Protein AF-A0A088BPC6-F1 (afdb_monomer)

Mean predicted aligned error: 13.97 Å

Solvent-accessible surface area (backbone atoms only — not comparab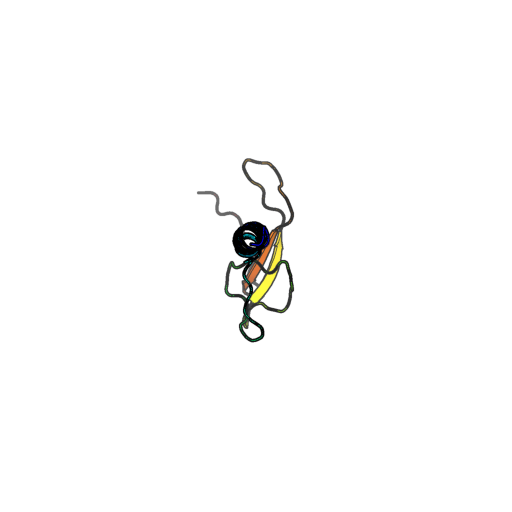le to full-atom values): 5088 Å² total; per-residue (Å²): 140,74,83,66,66,65,61,56,60,56,57,58,62,62,58,66,76,66,72,70,86,75,93,53,92,91,60,60,41,53,80,78,35,76,28,81,90,44,58,82,43,32,32,90,72,36,34,46,47,72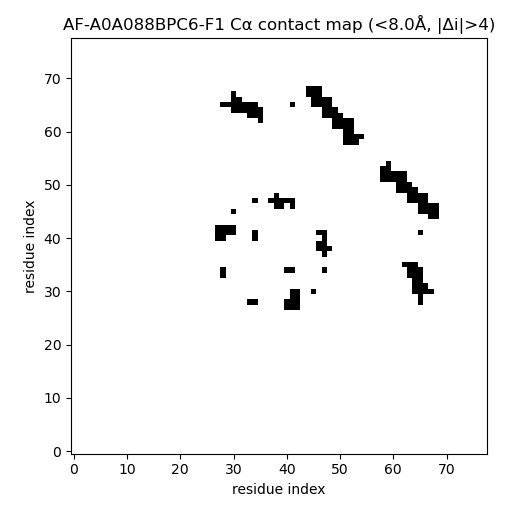,47,61,54,66,58,96,88,40,75,53,72,78,46,39,25,15,37,58,58,98,64,83,89,73,89,80,88,128

Structure (mmCIF, N/CA/C/O backbone):
data_AF-A0A088BPC6-F1
#
_entry.id   AF-A0A088BPC6-F1
#
loop_
_atom_site.group_PDB
_atom_site.id
_atom_site.type_symbol
_atom_site.label_atom_id
_atom_site.label_alt_id
_atom_site.label_comp_id
_atom_site.label_asym_id
_atom_site.label_entity_id
_atom_site.label_seq_id
_atom_site.pdbx_PDB_ins_code
_atom_site.Cartn_x
_atom_site.Cartn_y
_atom_site.Cartn_z
_atom_site.occupancy
_atom_site.B_iso_or_equiv
_atom_site.auth_seq_id
_atom_site.auth_comp_id
_atom_site.auth_asym_id
_atom_site.auth_atom_id
_atom_site.pdbx_PDB_model_num
ATOM 1 N N . MET A 1 1 ? 44.984 24.955 22.123 1.00 38.06 1 MET A N 1
ATOM 2 C CA . MET A 1 1 ? 44.465 23.904 21.215 1.00 38.06 1 MET A CA 1
ATOM 3 C C . MET A 1 1 ? 42.965 23.768 21.460 1.00 38.06 1 MET A C 1
ATOM 5 O O . MET A 1 1 ? 42.579 23.324 22.522 1.00 38.06 1 MET A O 1
ATOM 9 N N . LYS A 1 2 ? 42.157 24.481 20.663 1.00 35.84 2 LYS A N 1
ATOM 10 C CA . LYS A 1 2 ? 41.246 23.948 19.622 1.00 35.84 2 LYS A CA 1
ATOM 11 C C . LYS A 1 2 ? 39.939 23.346 20.198 1.00 35.84 2 LYS A C 1
ATOM 13 O O . LYS A 1 2 ? 39.857 22.131 20.325 1.00 35.84 2 LYS A O 1
ATOM 18 N N . PRO A 1 3 ? 38.889 24.166 20.438 1.00 38.38 3 PRO A N 1
ATOM 19 C CA . PRO A 1 3 ? 37.531 23.700 20.781 1.00 38.38 3 PRO A CA 1
ATOM 20 C C . PRO A 1 3 ? 36.794 23.014 19.605 1.00 38.38 3 PRO A C 1
ATOM 22 O O . PRO A 1 3 ? 35.602 22.744 19.674 1.00 38.38 3 PRO A O 1
ATOM 25 N N . VAL A 1 4 ? 37.508 22.712 18.517 1.00 43.81 4 VAL A N 1
ATOM 26 C CA . VAL A 1 4 ? 36.978 22.169 17.256 1.00 43.81 4 VAL A CA 1
ATOM 27 C C . VAL A 1 4 ? 36.540 20.703 17.379 1.00 43.81 4 VAL A C 1
ATOM 29 O O . VAL A 1 4 ? 35.664 20.262 16.642 1.00 43.81 4 VAL A O 1
ATOM 32 N N . VAL A 1 5 ? 37.107 19.946 18.324 1.00 52.00 5 VAL A N 1
ATOM 33 C CA . VAL A 1 5 ? 36.884 18.491 18.417 1.00 52.00 5 VAL A CA 1
ATOM 34 C C . VAL A 1 5 ? 35.490 18.147 18.957 1.00 52.00 5 VAL A C 1
ATOM 36 O O . VAL A 1 5 ? 34.919 17.131 18.571 1.00 52.00 5 VAL A O 1
ATOM 39 N N . LEU A 1 6 ? 34.895 19.013 19.786 1.00 45.56 6 LEU A N 1
ATOM 40 C CA . LEU A 1 6 ? 33.597 18.732 20.408 1.00 45.56 6 LEU A CA 1
ATOM 41 C C . LEU A 1 6 ? 32.416 18.902 19.433 1.00 45.56 6 LEU A C 1
ATOM 43 O O . LEU A 1 6 ? 31.442 18.159 19.517 1.00 45.56 6 LEU A O 1
ATOM 47 N N . CYS A 1 7 ? 32.518 19.826 18.468 1.00 50.31 7 CYS A N 1
ATOM 48 C CA . CYS A 1 7 ? 31.473 20.028 17.454 1.00 50.31 7 CYS A CA 1
ATOM 49 C C . CYS A 1 7 ? 31.374 18.863 16.462 1.00 50.31 7 CYS A C 1
ATOM 51 O O . CYS A 1 7 ? 30.281 18.546 15.996 1.00 50.31 7 CYS A O 1
ATOM 53 N N . PHE A 1 8 ? 32.495 18.206 16.151 1.00 53.69 8 PHE A N 1
ATOM 54 C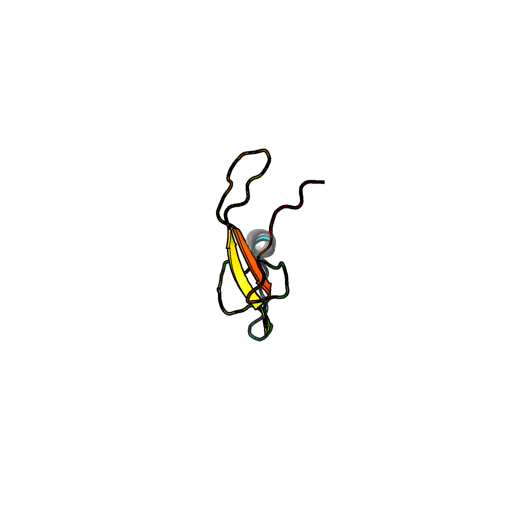 CA . PHE A 1 8 ? 32.508 17.101 15.190 1.00 53.69 8 PHE A CA 1
ATOM 55 C C . PHE A 1 8 ? 31.796 15.856 15.728 1.00 53.69 8 PHE A C 1
ATOM 57 O O . PHE A 1 8 ? 31.079 15.193 14.985 1.00 53.69 8 PHE A O 1
ATOM 64 N N . ALA A 1 9 ? 31.926 15.574 17.027 1.00 53.78 9 ALA A N 1
ATOM 65 C CA . ALA A 1 9 ? 31.274 14.423 17.648 1.00 53.78 9 ALA A CA 1
ATOM 66 C C . ALA A 1 9 ? 29.738 14.541 17.643 1.00 53.78 9 ALA A C 1
ATOM 68 O O . ALA A 1 9 ? 29.046 13.543 17.464 1.00 53.78 9 ALA A O 1
ATOM 69 N N . PHE A 1 10 ? 29.195 15.756 17.780 1.00 51.41 10 PHE A N 1
ATOM 70 C CA . PHE A 1 10 ? 27.746 15.974 17.810 1.00 51.41 10 PHE A CA 1
ATOM 71 C C . PHE A 1 10 ? 27.097 15.858 16.420 1.00 51.41 10 PHE A C 1
ATOM 73 O O . PHE A 1 10 ? 25.989 15.342 16.289 1.00 51.41 10 PHE A O 1
ATOM 80 N N . ALA A 1 11 ? 27.808 16.267 15.364 1.00 53.31 11 ALA A N 1
ATOM 81 C CA . ALA A 1 11 ? 27.323 16.167 13.985 1.00 53.31 11 ALA A CA 1
ATOM 82 C C . ALA A 1 11 ? 27.179 14.707 13.500 1.00 53.31 11 ALA A C 1
ATOM 84 O O . ALA A 1 11 ? 26.289 14.403 12.703 1.00 53.31 11 ALA A O 1
ATOM 85 N N . VAL A 1 12 ? 28.013 13.795 14.014 1.00 54.81 12 VAL A N 1
ATOM 86 C CA . VAL A 1 12 ? 27.982 12.361 13.670 1.00 54.81 12 VAL A CA 1
ATOM 87 C C . VAL A 1 12 ? 26.761 11.651 14.272 1.00 54.81 12 VAL A C 1
ATOM 89 O O . VA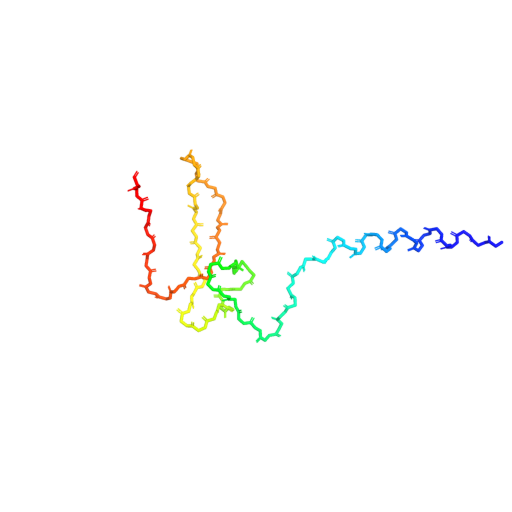L A 1 12 ? 26.186 10.771 13.644 1.00 54.81 12 VAL A O 1
ATOM 92 N N . ILE A 1 13 ? 26.301 12.057 15.460 1.00 56.06 13 ILE A N 1
ATOM 93 C CA . ILE A 1 13 ? 25.143 11.422 16.116 1.00 56.06 13 ILE A CA 1
ATOM 94 C C . ILE A 1 13 ? 23.834 11.821 15.413 1.00 56.06 13 ILE A C 1
ATOM 96 O O . ILE A 1 13 ? 22.933 11.000 15.255 1.00 56.06 13 ILE A O 1
ATOM 100 N N . VAL A 1 14 ? 23.743 13.066 14.930 1.00 54.91 14 VAL A N 1
ATOM 101 C CA . VAL A 1 14 ? 22.564 13.573 14.204 1.00 54.91 14 VAL A CA 1
ATOM 102 C C . VAL A 1 14 ? 22.413 12.930 12.820 1.00 54.91 14 VAL A C 1
ATOM 104 O O . VAL A 1 14 ? 21.294 12.777 12.335 1.00 54.91 14 VAL A O 1
ATOM 107 N N . SER A 1 15 ? 23.507 12.496 12.191 1.00 52.59 15 SER A N 1
ATOM 108 C CA . SER A 1 15 ? 23.458 11.877 10.859 1.00 52.59 15 SER A CA 1
ATOM 109 C C . SER A 1 15 ? 22.943 10.428 10.865 1.00 52.59 15 SER A C 1
ATOM 111 O O . SER A 1 15 ? 22.471 9.968 9.830 1.00 52.59 15 SER A O 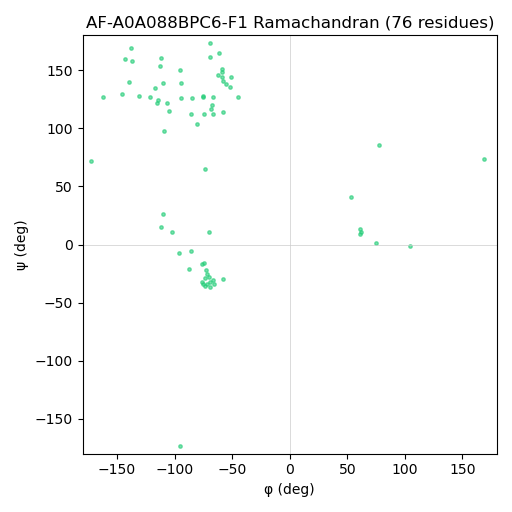1
ATOM 113 N N . CYS A 1 16 ? 22.915 9.738 12.015 1.00 50.59 16 CYS A N 1
ATOM 114 C CA . CYS A 1 16 ? 22.317 8.396 12.129 1.00 50.59 16 CYS A CA 1
ATOM 115 C C . CYS A 1 16 ? 20.779 8.383 12.081 1.00 50.59 16 CYS A C 1
ATOM 117 O O . CYS A 1 16 ? 20.198 7.358 11.741 1.00 50.59 16 CYS A O 1
ATOM 119 N N . PHE A 1 17 ? 20.102 9.494 12.389 1.00 48.16 17 PHE A N 1
ATOM 120 C CA . PHE A 1 17 ? 18.630 9.542 12.380 1.00 48.16 17 PHE A CA 1
ATOM 121 C C . PHE A 1 17 ? 18.026 9.842 11.002 1.00 48.16 17 PHE A C 1
ATOM 123 O O . PHE A 1 17 ? 16.809 9.800 10.849 1.00 48.16 17 PHE A O 1
ATOM 130 N N . LEU A 1 18 ? 18.857 10.138 9.997 1.00 46.75 18 LEU A N 1
ATOM 131 C CA . LEU A 1 18 ? 18.410 10.381 8.621 1.00 46.75 18 LEU A CA 1
ATOM 132 C C . LEU A 1 18 ? 18.651 9.189 7.690 1.00 46.75 18 LEU A C 1
ATOM 134 O O . LEU A 1 18 ? 18.447 9.311 6.484 1.00 46.75 18 LEU A O 1
ATOM 138 N N . ALA A 1 19 ? 19.005 8.024 8.236 1.00 41.22 19 ALA A N 1
ATOM 139 C CA . ALA A 1 19 ? 18.836 6.756 7.539 1.00 41.22 19 ALA A CA 1
ATOM 140 C C . ALA A 1 19 ? 17.339 6.388 7.515 1.00 41.22 19 ALA A C 1
ATOM 142 O O . ALA A 1 19 ? 16.899 5.436 8.147 1.00 41.22 19 ALA A O 1
ATOM 143 N N . VAL A 1 20 ? 16.527 7.195 6.827 1.00 43.47 20 VAL A N 1
ATOM 144 C CA . VAL A 1 20 ? 15.266 6.704 6.271 1.00 43.47 20 VAL A CA 1
ATOM 145 C C . VAL A 1 20 ? 15.650 5.990 4.989 1.00 43.47 20 VAL A C 1
ATOM 147 O O . VAL A 1 20 ? 15.994 6.612 3.982 1.00 43.47 20 VAL A O 1
ATOM 150 N N . ASP A 1 21 ? 15.644 4.667 5.087 1.00 48.47 21 ASP A N 1
ATOM 151 C CA . ASP A 1 21 ? 15.814 3.735 3.992 1.00 48.47 21 ASP A CA 1
ATOM 152 C C . ASP A 1 21 ? 14.983 4.131 2.772 1.00 48.47 21 ASP A C 1
ATOM 154 O O . ASP A 1 21 ? 13.774 4.372 2.832 1.00 48.47 21 ASP A O 1
ATOM 158 N N . SER A 1 22 ? 15.662 4.226 1.637 1.00 45.66 22 SER A N 1
ATOM 159 C CA . SER A 1 22 ? 15.269 3.550 0.395 1.00 45.66 22 SER A CA 1
ATOM 160 C C . SER A 1 22 ? 16.401 3.752 -0.610 1.00 45.66 22 SER A C 1
ATOM 162 O O . SER A 1 22 ? 16.311 4.528 -1.559 1.00 45.66 22 SER A O 1
ATOM 164 N N . GLN A 1 23 ? 17.511 3.052 -0.357 1.00 44.97 23 GLN A N 1
ATOM 165 C CA . GLN A 1 23 ? 18.322 2.541 -1.456 1.00 44.97 23 GLN A CA 1
ATOM 166 C C . GLN A 1 23 ? 17.407 1.650 -2.298 1.00 44.97 23 GLN A C 1
ATOM 168 O O . GLN A 1 23 ? 16.927 0.655 -1.772 1.00 44.97 23 GLN A O 1
ATOM 173 N N . ALA A 1 24 ? 17.126 2.047 -3.538 1.00 44.25 24 ALA A N 1
ATOM 174 C CA . ALA A 1 24 ? 16.807 1.172 -4.673 1.00 44.25 24 ALA A CA 1
ATOM 175 C C . ALA A 1 24 ? 16.272 2.035 -5.825 1.00 44.25 24 ALA A C 1
ATOM 177 O O . ALA A 1 24 ? 15.084 2.061 -6.130 1.00 44.25 24 ALA A O 1
ATOM 178 N N . GLN A 1 25 ? 17.166 2.769 -6.486 1.00 46.97 25 GLN A N 1
ATOM 179 C CA . GLN A 1 25 ? 17.026 2.862 -7.937 1.00 46.97 25 GLN A CA 1
ATOM 180 C C . GLN A 1 25 ? 17.330 1.439 -8.444 1.00 46.97 25 GLN A C 1
ATOM 182 O O . GLN A 1 25 ? 18.393 0.926 -8.110 1.00 46.97 25 GLN A O 1
ATOM 187 N N . ASP A 1 26 ? 16.368 0.803 -9.124 1.00 55.62 26 ASP A N 1
ATOM 188 C CA . ASP A 1 26 ? 16.418 -0.512 -9.813 1.00 55.62 26 ASP A CA 1
ATOM 189 C C . ASP A 1 26 ? 15.749 -1.741 -9.165 1.00 55.62 26 ASP A C 1
ATOM 191 O O . ASP A 1 26 ? 15.715 -2.790 -9.805 1.00 55.62 26 ASP A O 1
ATOM 195 N N . GLN A 1 27 ? 15.144 -1.662 -7.975 1.00 73.06 27 GLN A N 1
ATOM 196 C CA . GLN A 1 27 ? 14.353 -2.785 -7.435 1.00 73.06 27 GLN A CA 1
ATOM 197 C C . GLN A 1 27 ? 12.912 -2.350 -7.174 1.00 73.06 27 GLN A C 1
ATOM 199 O O . GLN A 1 27 ? 12.663 -1.312 -6.561 1.00 73.06 27 GLN A O 1
ATOM 204 N N . CYS A 1 28 ? 11.968 -3.109 -7.726 1.00 85.00 28 CYS A N 1
ATOM 205 C CA . CYS A 1 28 ? 10.543 -2.875 -7.553 1.00 85.00 28 CYS A CA 1
ATOM 206 C C . CYS A 1 28 ? 10.100 -3.172 -6.106 1.00 85.00 28 CYS A C 1
ATOM 208 O O . CYS A 1 28 ? 10.810 -3.833 -5.353 1.00 85.00 28 CYS A O 1
ATOM 210 N N . ILE A 1 29 ? 8.943 -2.647 -5.696 1.00 88.44 29 ILE A N 1
ATOM 211 C CA . ILE A 1 29 ? 8.367 -2.867 -4.362 1.00 88.44 29 ILE A CA 1
ATOM 212 C C . ILE A 1 29 ? 7.568 -4.176 -4.370 1.00 88.44 29 ILE A C 1
ATOM 214 O O . ILE A 1 29 ? 6.673 -4.355 -5.200 1.00 88.44 29 ILE A O 1
ATOM 218 N N . GLU A 1 30 ? 7.897 -5.057 -3.430 1.00 89.12 30 GLU A N 1
ATOM 219 C CA . GLU A 1 30 ? 7.287 -6.377 -3.233 1.00 89.12 30 GLU A CA 1
ATOM 220 C C . GLU A 1 30 ? 5.827 -6.309 -2.732 1.00 89.12 30 GLU A C 1
ATOM 222 O O . GLU A 1 30 ? 5.295 -5.242 -2.409 1.00 89.12 30 GLU A O 1
ATOM 227 N N . LEU A 1 31 ? 5.164 -7.469 -2.669 1.00 89.25 31 LEU A N 1
ATOM 228 C CA . LEU A 1 31 ? 3.791 -7.617 -2.172 1.00 89.25 31 LEU A CA 1
ATOM 229 C C . LEU A 1 31 ? 3.653 -7.121 -0.722 1.00 89.25 31 LEU A C 1
ATOM 231 O O . LEU A 1 31 ? 4.524 -7.368 0.105 1.00 89.25 31 LEU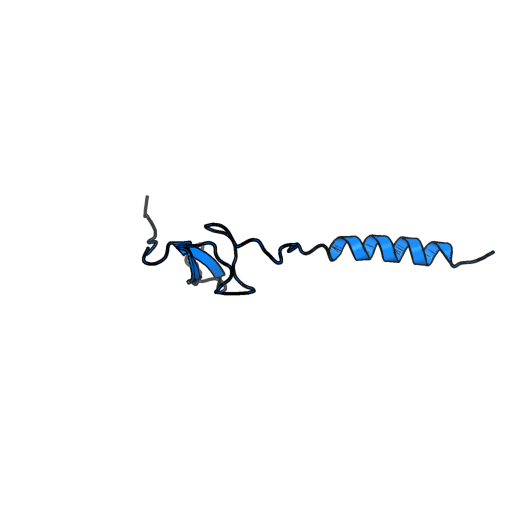 A O 1
ATOM 235 N N . GLU A 1 32 ? 2.540 -6.445 -0.413 1.00 87.88 32 GLU A N 1
ATOM 236 C CA . GLU A 1 32 ? 2.207 -5.927 0.925 1.00 87.88 32 GLU A CA 1
ATOM 237 C C . GLU A 1 32 ? 3.204 -4.902 1.496 1.00 87.88 32 GLU A C 1
ATOM 239 O O . GLU A 1 32 ? 3.099 -4.503 2.658 1.00 87.88 32 GLU A O 1
ATOM 244 N N . GLU A 1 33 ? 4.101 -4.370 0.663 1.00 89.81 33 GLU A N 1
ATOM 245 C CA . GLU A 1 33 ? 5.036 -3.306 1.028 1.00 89.81 33 GLU A CA 1
ATOM 246 C C . GLU A 1 33 ? 4.506 -1.906 0.643 1.00 89.81 33 GLU A C 1
ATOM 248 O O . GLU A 1 33 ? 3.708 -1.746 -0.294 1.00 89.81 33 GLU A O 1
ATOM 253 N N . PRO A 1 34 ? 4.878 -0.848 1.392 1.00 89.62 34 PRO A N 1
ATOM 254 C CA . PRO A 1 34 ? 4.290 0.475 1.246 1.00 89.62 34 PRO A CA 1
ATOM 255 C C . PRO A 1 34 ? 4.793 1.209 -0.006 1.00 89.62 34 PRO A C 1
ATOM 257 O O . PRO A 1 34 ? 5.982 1.465 -0.175 1.00 89.62 34 PRO A O 1
ATOM 260 N N . CYS A 1 35 ? 3.861 1.692 -0.829 1.00 88.81 35 CYS A N 1
ATOM 261 C CA . CYS A 1 35 ? 4.140 2.363 -2.111 1.00 88.81 35 CYS A CA 1
ATOM 262 C C . CYS A 1 35 ? 3.837 3.876 -2.103 1.00 88.81 35 CYS A C 1
ATOM 264 O O . CYS A 1 35 ? 3.564 4.491 -3.131 1.00 88.81 35 CYS A O 1
ATOM 266 N N . VAL A 1 36 ? 3.894 4.517 -0.928 1.00 79.88 36 VAL A N 1
ATOM 267 C CA . VAL A 1 36 ? 3.454 5.915 -0.701 1.00 79.88 36 VAL A CA 1
ATOM 268 C C . VAL A 1 36 ? 4.173 6.940 -1.593 1.00 79.88 36 VAL A C 1
ATOM 270 O O . VAL A 1 36 ? 3.603 7.978 -1.923 1.00 79.88 36 VAL A O 1
ATOM 273 N N . LYS A 1 37 ? 5.426 6.667 -1.974 1.00 68.56 37 LYS A N 1
ATOM 274 C CA . LYS A 1 37 ? 6.262 7.596 -2.750 1.00 68.56 37 LYS A CA 1
ATOM 275 C C . LYS A 1 37 ? 6.076 7.465 -4.266 1.00 68.56 37 LYS A C 1
ATOM 277 O O . LYS A 1 37 ? 6.398 8.411 -4.977 1.00 68.56 37 LYS A O 1
ATOM 282 N N . SER A 1 38 ? 5.568 6.335 -4.763 1.00 68.88 38 SER A N 1
ATOM 283 C CA . SER A 1 38 ? 5.321 6.129 -6.191 1.00 68.88 38 SER A CA 1
ATOM 284 C C . SER A 1 38 ? 4.366 4.968 -6.432 1.00 68.88 38 SER A C 1
ATOM 286 O O . SER A 1 38 ? 4.601 3.850 -5.974 1.00 68.88 38 SER A O 1
ATOM 288 N N . HIS A 1 39 ? 3.306 5.232 -7.193 1.00 65.75 39 HIS A N 1
ATOM 289 C CA . HIS A 1 39 ? 2.275 4.238 -7.479 1.00 65.75 39 HIS A CA 1
ATOM 290 C C . HIS A 1 39 ? 2.721 3.167 -8.492 1.00 65.75 39 HIS A C 1
ATOM 292 O O . HIS A 1 39 ? 2.097 2.108 -8.548 1.00 65.75 39 HIS A O 1
ATOM 298 N N . ASP A 1 40 ? 3.806 3.424 -9.230 1.00 70.19 40 ASP A N 1
ATOM 299 C CA . ASP A 1 40 ? 4.257 2.603 -10.363 1.00 70.19 40 ASP A CA 1
ATOM 300 C C . ASP A 1 40 ? 5.585 1.866 -10.095 1.00 70.19 40 ASP A C 1
ATOM 302 O O . ASP A 1 40 ? 6.224 1.400 -11.031 1.00 70.19 40 ASP A O 1
ATOM 306 N N . ILE A 1 41 ? 6.034 1.775 -8.834 1.00 84.75 41 ILE A N 1
ATOM 307 C CA . ILE A 1 41 ? 7.279 1.055 -8.472 1.00 84.75 41 ILE A CA 1
ATOM 308 C C . ILE A 1 41 ? 6.997 -0.387 -8.011 1.00 84.75 41 ILE A C 1
ATOM 310 O O . ILE A 1 41 ? 7.931 -1.155 -7.833 1.00 84.75 41 ILE A O 1
ATOM 314 N N . CYS A 1 42 ? 5.738 -0.798 -7.834 1.00 88.56 42 CYS A N 1
ATOM 315 C CA . CYS A 1 42 ? 5.431 -2.188 -7.469 1.00 88.56 42 CYS A CA 1
ATOM 316 C C . CYS A 1 42 ? 5.954 -3.181 -8.520 1.00 88.56 42 CYS A C 1
ATOM 318 O O . CYS A 1 42 ? 5.991 -2.857 -9.707 1.00 88.56 42 CYS A O 1
ATOM 320 N N . CYS A 1 43 ? 6.339 -4.379 -8.080 1.00 87.75 43 CYS A N 1
ATOM 321 C CA . CYS A 1 43 ? 6.808 -5.440 -8.968 1.00 87.75 43 CYS A CA 1
ATOM 322 C C . CYS A 1 43 ? 5.745 -5.877 -9.986 1.00 87.75 43 CYS A C 1
ATOM 324 O O . CYS A 1 43 ? 4.562 -5.536 -9.868 1.00 87.75 43 CYS A O 1
ATOM 326 N N . ASP A 1 44 ? 6.186 -6.595 -11.024 1.00 83.06 44 ASP A N 1
ATOM 327 C CA . ASP A 1 44 ? 5.309 -7.050 -12.102 1.00 83.06 44 ASP A CA 1
ATOM 328 C C . ASP A 1 44 ? 4.062 -7.765 -11.554 1.00 83.06 44 ASP A C 1
ATOM 330 O O . ASP A 1 44 ? 4.082 -8.409 -10.509 1.00 83.06 44 ASP A O 1
ATOM 334 N N . ASP A 1 45 ? 2.940 -7.565 -12.246 1.00 86.31 45 ASP A N 1
ATOM 335 C CA . ASP A 1 45 ? 1.600 -8.015 -11.839 1.00 86.31 45 ASP A CA 1
ATOM 336 C C . ASP A 1 45 ? 1.037 -7.450 -10.524 1.00 86.31 45 ASP A C 1
ATOM 338 O O . ASP A 1 45 ? -0.066 -7.816 -10.114 1.00 86.31 45 ASP A O 1
ATOM 342 N N . MET A 1 46 ? 1.682 -6.434 -9.945 1.00 90.12 46 MET A N 1
ATOM 343 C CA . MET A 1 46 ? 1.166 -5.683 -8.798 1.00 90.12 46 MET A CA 1
ATOM 344 C C . MET A 1 46 ? 0.809 -4.236 -9.157 1.00 90.12 46 MET A C 1
ATOM 346 O O . MET A 1 46 ? 1.229 -3.666 -10.166 1.00 90.12 46 MET A O 1
ATOM 350 N N . LYS A 1 47 ? -0.022 -3.621 -8.321 1.00 90.38 47 LYS A N 1
ATOM 351 C CA . LYS A 1 47 ? -0.416 -2.218 -8.397 1.00 90.38 47 LYS A CA 1
ATOM 352 C C . LYS A 1 47 ? -0.456 -1.632 -6.998 1.00 90.38 47 LYS A C 1
ATOM 354 O O . LYS A 1 47 ? -0.978 -2.248 -6.070 1.00 90.38 47 LYS A O 1
ATOM 359 N N . CYS A 1 48 ? 0.013 -0.397 -6.867 1.00 90.06 48 CYS A N 1
ATOM 360 C CA . CYS A 1 48 ? -0.149 0.350 -5.633 1.00 90.06 48 CYS A CA 1
ATOM 361 C C . CYS A 1 48 ? -1.635 0.666 -5.412 1.00 90.06 48 CYS A C 1
ATOM 363 O O . CYS A 1 48 ? -2.240 1.445 -6.159 1.00 90.06 48 CYS A O 1
ATOM 365 N N . LYS A 1 49 ? -2.243 0.059 -4.391 1.00 89.75 49 LYS A N 1
ATOM 366 C CA . LYS A 1 49 ? -3.622 0.334 -3.978 1.00 89.75 49 LYS A CA 1
ATOM 367 C C . LYS A 1 49 ? -3.617 1.060 -2.648 1.00 89.75 49 LYS A C 1
ATOM 369 O O . LYS A 1 49 ? -2.869 0.733 -1.732 1.00 89.75 49 LYS A O 1
ATOM 374 N N . CYS A 1 50 ? -4.497 2.047 -2.542 1.00 89.44 50 CYS A N 1
ATOM 375 C CA . CYS A 1 50 ? -4.663 2.822 -1.328 1.00 89.44 50 CYS A CA 1
ATOM 376 C C . CYS A 1 50 ? -6.061 2.639 -0.761 1.00 89.44 50 CYS A C 1
ATOM 378 O O . CYS A 1 50 ? -7.050 2.780 -1.478 1.00 89.44 50 CYS A O 1
ATOM 380 N N . TYR A 1 51 ? -6.135 2.435 0.544 1.00 87.88 51 TYR A N 1
ATOM 381 C CA . TYR A 1 51 ? -7.383 2.305 1.274 1.00 87.88 51 TYR A CA 1
ATOM 382 C C . TYR A 1 51 ? -7.314 3.074 2.593 1.00 87.88 51 TYR A C 1
ATOM 384 O O . TYR A 1 51 ? -6.268 3.583 3.005 1.00 87.88 51 TYR A O 1
ATOM 392 N N . PHE A 1 52 ? -8.471 3.215 3.232 1.00 90.94 52 PHE A N 1
ATOM 393 C CA . PHE A 1 52 ? -8.589 3.777 4.570 1.00 90.94 52 PHE A CA 1
ATOM 394 C C . PHE A 1 52 ? -8.948 2.637 5.518 1.00 90.94 52 PHE A C 1
ATOM 396 O O . PHE A 1 52 ? -10.121 2.264 5.573 1.00 90.94 52 PHE A O 1
ATOM 403 N N . PRO A 1 53 ? -7.966 2.061 6.225 1.00 88.50 53 PRO A N 1
ATOM 404 C CA . PRO A 1 53 ? -8.257 0.989 7.155 1.00 88.50 53 PRO A CA 1
ATOM 405 C C . PRO A 1 53 ? -9.186 1.474 8.266 1.00 88.50 53 PRO A C 1
ATOM 407 O O . PRO A 1 53 ? -9.106 2.622 8.717 1.00 88.50 53 PRO A O 1
ATOM 410 N N . VAL A 1 54 ? -10.048 0.572 8.717 1.00 89.00 54 VAL A N 1
ATOM 411 C CA . VAL A 1 54 ? -10.874 0.758 9.906 1.00 89.00 54 VAL A CA 1
ATOM 412 C C . VAL A 1 54 ? -10.265 -0.095 11.012 1.00 89.00 54 VAL A C 1
ATOM 414 O O . VAL A 1 54 ? -10.215 -1.314 10.897 1.00 89.00 54 VAL A O 1
ATOM 417 N N . VAL A 1 55 ? -9.760 0.543 12.065 1.00 89.12 55 VAL A N 1
ATOM 418 C CA . VAL A 1 55 ? -9.156 -0.131 13.221 1.00 89.12 55 VAL A CA 1
ATOM 419 C C . VAL A 1 55 ? -10.024 0.174 14.432 1.00 89.12 55 VAL A C 1
ATOM 421 O O . VAL A 1 55 ? -10.243 1.342 14.745 1.00 89.12 55 VAL A O 1
ATOM 424 N N . ASN A 1 56 ? -10.548 -0.859 15.096 1.00 90.00 56 ASN A N 1
ATOM 425 C CA . ASN A 1 56 ? -11.475 -0.716 16.229 1.00 90.00 56 ASN A CA 1
ATOM 426 C C . ASN A 1 56 ? -12.695 0.174 15.909 1.00 90.00 56 ASN A C 1
ATOM 428 O O . ASN A 1 56 ? -13.084 1.024 16.706 1.00 90.00 56 ASN A O 1
ATOM 432 N N . GLY A 1 57 ? -13.260 0.037 14.706 1.00 90.94 57 GLY A N 1
ATOM 433 C CA . GLY A 1 57 ? -14.390 0.855 14.246 1.00 90.94 57 GLY A CA 1
ATOM 434 C C . GLY A 1 57 ? -14.031 2.294 13.850 1.00 90.94 57 GLY A C 1
ATOM 435 O O . GLY A 1 57 ? -14.908 3.052 13.442 1.00 90.94 57 GLY A O 1
ATOM 436 N N . ILE A 1 58 ? -12.754 2.684 13.923 1.00 92.38 58 ILE A N 1
ATOM 437 C CA . ILE A 1 58 ? -12.292 4.034 13.593 1.00 92.38 58 ILE A CA 1
ATOM 438 C C . ILE A 1 58 ? -11.553 4.011 12.255 1.00 92.38 58 ILE A C 1
ATOM 440 O O . ILE A 1 58 ? -10.549 3.318 12.090 1.00 92.38 58 ILE A O 1
ATOM 444 N N . LYS A 1 59 ? -12.031 4.808 11.294 1.00 92.50 59 LYS A N 1
ATOM 445 C CA . LYS A 1 59 ? -11.348 5.040 10.016 1.00 92.50 59 LYS A CA 1
ATOM 446 C C . LYS A 1 59 ? -10.067 5.844 10.258 1.00 92.50 59 LYS A C 1
ATOM 448 O O . LYS A 1 59 ? -10.143 6.991 10.698 1.00 92.50 59 LYS A O 1
ATOM 453 N N . ILE A 1 60 ? -8.905 5.258 9.970 1.0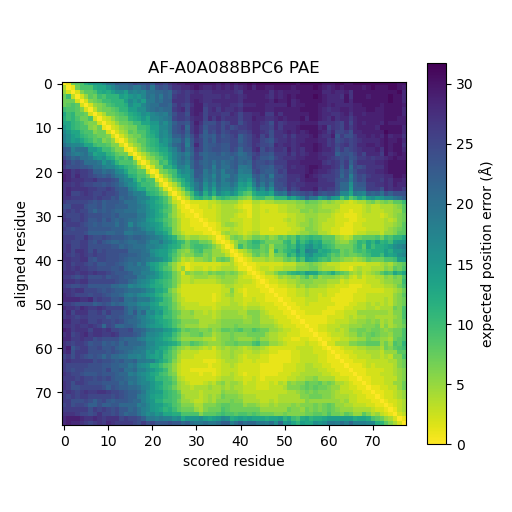0 92.31 60 ILE A N 1
ATOM 454 C CA . ILE A 1 60 ? -7.600 5.914 10.147 1.00 92.31 60 ILE A CA 1
ATOM 455 C C . ILE A 1 60 ? -7.098 6.557 8.847 1.00 92.31 60 ILE A C 1
ATOM 457 O O . ILE A 1 60 ? -7.823 6.644 7.854 1.00 92.31 60 ILE A O 1
ATOM 461 N N . SER A 1 61 ? -5.862 7.064 8.863 1.00 90.81 61 SER A N 1
ATOM 462 C CA . SER A 1 61 ? -5.240 7.723 7.714 1.00 90.81 61 SER A CA 1
ATOM 463 C C . SER A 1 61 ? -5.143 6.811 6.488 1.00 90.81 61 SER A C 1
ATOM 465 O O . SER A 1 61 ? -5.034 5.588 6.598 1.00 90.81 61 SER A O 1
ATOM 467 N N . LYS A 1 62 ? -5.176 7.441 5.303 1.00 89.88 62 LYS A N 1
ATOM 468 C CA . LYS A 1 62 ? -4.976 6.776 4.010 1.00 89.88 62 LYS A CA 1
ATOM 469 C C . LYS A 1 62 ? -3.642 6.042 4.014 1.00 89.88 62 LYS A C 1
ATOM 471 O O . LYS A 1 62 ? -2.631 6.573 4.471 1.00 89.88 62 LYS A O 1
ATOM 476 N N . LYS A 1 63 ? -3.657 4.838 3.468 1.00 89.38 63 LYS A N 1
ATOM 477 C CA . LYS A 1 63 ? -2.593 3.868 3.646 1.00 89.38 63 LYS A CA 1
ATOM 478 C C . LYS A 1 63 ? -2.485 3.089 2.319 1.00 89.38 63 LYS A C 1
ATOM 480 O O . LYS A 1 63 ? -3.516 2.763 1.731 1.00 89.38 63 LYS A O 1
ATOM 485 N N . CYS A 1 64 ? -1.277 2.973 1.761 1.00 90.31 64 CYS A N 1
ATOM 486 C CA . CYS A 1 64 ? -1.036 2.547 0.373 1.00 90.31 64 CYS A CA 1
ATOM 487 C C . CYS A 1 64 ? 0.023 1.446 0.306 1.00 90.31 64 CYS A C 1
ATOM 489 O O . CYS A 1 64 ? 1.124 1.659 0.815 1.00 90.31 64 CYS A O 1
ATOM 491 N N . TRP A 1 65 ? -0.292 0.335 -0.361 1.00 91.44 65 TRP A N 1
ATOM 492 C CA . TRP A 1 65 ? 0.592 -0.827 -0.509 1.00 91.44 65 TRP A CA 1
ATOM 493 C C . TRP A 1 65 ? 0.470 -1.478 -1.881 1.00 91.44 65 TRP A C 1
ATOM 495 O O . TRP A 1 65 ? -0.524 -1.282 -2.588 1.00 91.44 65 TRP A O 1
ATOM 505 N N . CYS A 1 66 ? 1.495 -2.235 -2.255 1.00 92.12 66 CYS A N 1
ATOM 506 C CA . CYS A 1 66 ? 1.485 -3.056 -3.453 1.00 92.12 66 CYS A CA 1
ATOM 507 C C . CYS A 1 66 ? 0.626 -4.305 -3.237 1.00 92.12 66 CYS A C 1
ATOM 509 O O . CYS A 1 66 ? 0.825 -5.049 -2.284 1.00 92.12 66 CYS A O 1
ATOM 511 N N . PHE A 1 67 ? -0.328 -4.515 -4.140 1.00 92.06 67 PHE A N 1
ATOM 512 C CA . PHE A 1 67 ? -1.170 -5.708 -4.198 1.00 92.06 67 PHE A CA 1
ATOM 513 C C . PHE A 1 67 ? -1.317 -6.167 -5.640 1.00 92.06 67 PHE A C 1
ATOM 515 O O . PHE A 1 67 ? -1.220 -5.360 -6.565 1.00 92.06 67 PHE A O 1
ATOM 522 N N . GLU A 1 68 ? -1.651 -7.430 -5.830 1.00 93.00 68 GLU A N 1
ATOM 523 C CA . GLU A 1 68 ? -1.919 -8.068 -7.110 1.00 93.00 68 GLU A CA 1
ATOM 524 C C . GLU A 1 68 ? -2.946 -7.261 -7.911 1.00 93.00 68 GLU A C 1
ATOM 526 O O . GLU A 1 68 ? -3.970 -6.781 -7.396 1.00 93.00 68 GLU A O 1
ATOM 531 N N . LYS A 1 69 ? -2.673 -7.086 -9.203 1.00 90.25 69 LYS A N 1
ATOM 532 C CA . LYS A 1 69 ? -3.631 -6.501 -10.141 1.00 90.25 69 LYS A CA 1
ATOM 533 C C . LYS A 1 69 ? -4.904 -7.347 -10.147 1.00 90.25 69 LYS A C 1
ATOM 535 O O . LYS A 1 69 ? -4.868 -8.555 -9.960 1.00 90.25 69 LYS A O 1
ATOM 540 N N . ASP A 1 70 ? -6.042 -6.676 -10.290 1.00 89.25 70 ASP A N 1
ATOM 541 C CA . ASP A 1 70 ? -7.357 -7.316 -10.444 1.00 89.25 70 ASP A CA 1
ATOM 542 C C . ASP A 1 70 ? -7.843 -8.211 -9.279 1.00 89.25 70 ASP A C 1
ATOM 544 O O . ASP A 1 70 ? -8.907 -8.816 -9.372 1.00 89.25 70 ASP A O 1
ATOM 548 N N . VAL A 1 71 ? -7.142 -8.218 -8.138 1.00 88.75 71 VAL A N 1
ATOM 549 C CA . VAL A 1 71 ? -7.591 -8.854 -6.885 1.00 88.75 71 VAL A CA 1
ATOM 550 C C . VAL A 1 71 ? -8.285 -7.839 -5.967 1.00 88.75 71 VAL A C 1
ATOM 552 O O . VAL A 1 71 ? -7.829 -6.700 -5.823 1.00 88.75 71 VAL A O 1
ATOM 555 N N . ILE A 1 72 ? -9.382 -8.227 -5.316 1.00 85.44 72 ILE A N 1
ATOM 556 C CA . ILE A 1 72 ? -10.053 -7.432 -4.275 1.00 85.44 72 ILE A CA 1
ATOM 557 C C . ILE A 1 72 ? -9.931 -8.188 -2.954 1.00 85.44 72 ILE A C 1
ATOM 559 O O . ILE A 1 72 ? -10.326 -9.345 -2.870 1.00 85.44 72 ILE A O 1
ATOM 563 N N . TYR A 1 73 ? -9.381 -7.520 -1.941 1.00 82.31 73 TYR A N 1
ATOM 564 C CA . TYR A 1 73 ? -9.285 -8.048 -0.584 1.00 82.31 73 TYR A CA 1
ATOM 565 C C . TYR A 1 73 ? -10.483 -7.565 0.221 1.00 82.31 73 TYR A C 1
ATOM 567 O O . TYR A 1 73 ? -10.742 -6.361 0.299 1.00 82.31 73 TYR A O 1
ATOM 575 N N . GLU A 1 74 ? -11.192 -8.509 0.822 1.00 84.31 74 GLU A N 1
ATOM 576 C CA . GLU A 1 74 ? -12.301 -8.256 1.732 1.00 84.31 74 GLU A CA 1
ATOM 577 C C . GLU A 1 74 ? -11.897 -8.693 3.140 1.00 84.31 74 GLU A C 1
ATOM 579 O O . GLU A 1 74 ? -11.019 -9.541 3.316 1.00 84.31 74 GLU A O 1
ATOM 584 N N . TYR A 1 75 ? -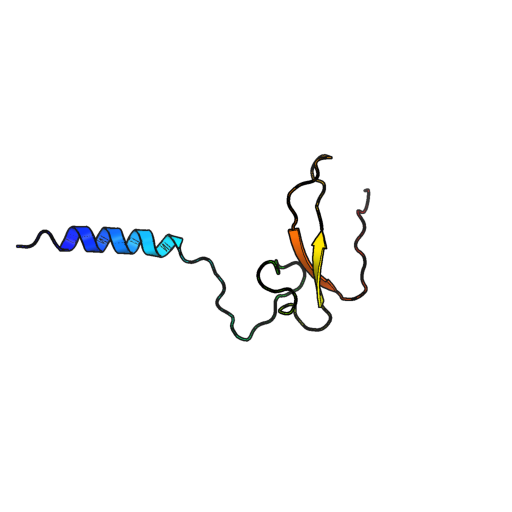12.506 -8.085 4.154 1.00 81.88 75 TYR A N 1
ATOM 585 C CA . TYR A 1 75 ? -12.313 -8.540 5.525 1.00 81.88 75 TYR A CA 1
ATOM 586 C C . TYR A 1 75 ? -12.936 -9.931 5.669 1.00 81.88 75 TYR A C 1
ATOM 588 O O . TYR A 1 75 ? -14.101 -10.121 5.329 1.00 81.88 75 TYR A O 1
ATOM 596 N N . ALA A 1 76 ? -12.158 -10.892 6.162 1.00 82.88 76 ALA A N 1
ATOM 597 C CA . ALA A 1 76 ? -12.697 -12.159 6.626 1.00 82.88 76 ALA A CA 1
ATOM 598 C C . ALA A 1 76 ? -13.129 -11.969 8.084 1.00 82.88 76 ALA A C 1
ATOM 600 O O . ALA A 1 76 ? -12.286 -11.729 8.948 1.00 82.88 76 ALA A O 1
ATOM 601 N N . ASP A 1 77 ? -14.434 -12.014 8.343 1.00 77.19 77 ASP A N 1
ATOM 602 C CA . ASP A 1 77 ? -14.950 -12.148 9.703 1.00 77.19 77 ASP A CA 1
ATOM 603 C C . ASP A 1 77 ? -14.713 -13.607 10.146 1.00 77.19 77 ASP A C 1
ATOM 605 O O . ASP A 1 77 ? -15.288 -14.526 9.556 1.00 77.19 77 ASP A O 1
ATOM 609 N N . GLU A 1 78 ? -13.824 -13.827 11.123 1.00 60.12 78 GLU A N 1
ATOM 610 C CA . GLU A 1 78 ? -13.633 -15.129 11.797 1.00 60.12 78 GLU A CA 1
ATOM 611 C C . GLU A 1 78 ? -14.632 -15.334 12.945 1.00 60.12 78 GLU A C 1
ATOM 613 O O . GLU A 1 78 ? -14.837 -14.385 13.743 1.00 60.12 78 GLU A O 1
#

pLDDT: mean 73.33, std 19.13, range [35.84, 93.0]

Nearest PDB structures (foldseek):
  4lxs-assembly1_J  TM=4.681E-01  e=9.634E+00  Drosoph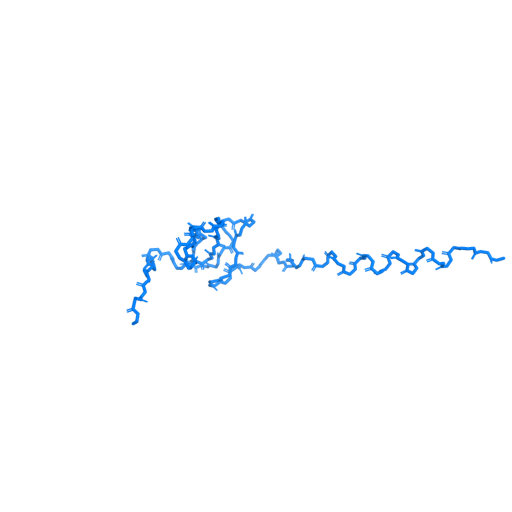ila melanogaster

InterPro domains:
  IPR019553 Spider toxin CSTX, Knottin scaffold [PF10530] (18-74)

Radius of gyration: 20.38 Å; Cα contacts (8 Å, |Δi|>4): 84; chains: 1; bounding box: 59×39×33 Å

Sequence (78 aa):
MKPVVLCFAFAVIVSCFLAVDSQAQDQCIELEEPCVKSHDICCDDMKCKCYFPVVNGIKISKKCWCFEKDVIYEYADE

Secondary structure (DSSP, 8-state):
--THHHHHHHHHHHHGGG------SS-PBPTT-B-TT-TT-BPTTEEEEEE--EETTEE---EEEEEETT--------

Foldseek 3Di:
DDPPPVVVVVVVVVVVVPPPDDPDPPAAAEFFGFQPPHQPRHDPQWTWDWDQDQDPNRGHDITIGIDGPPDDDDDDDD

Organism: Heteropoda venatoria (NCBI:txid152925)